Protein AF-A1CQ69-F1 (afdb_monomer_lite)

Sequence (127 aa):
MELDHSFALANSTNSISPKERPISNKDMYHSRPSRRLLIFQEARNVNEVAYLPVNKLGLPICGPGPELPSILELPLRILRAFTEIFNQPKYKGWAVVAAGPYHDTSEEGKFYAVVLEQMKEDGVLMR

Secondary structure (DSSP, 8-state):
------------------------TTTT---PPPEEEEEEEEEEETTEEEEEESSTT-EE--SS------GGGS-HHHHHHHHHHHTSGGGTTEEEEEEEEE--TTS-S-EEEEEEEEPP-------

pLDDT: mean 75.82, std 21.79, range [28.59, 96.19]

Structure (mmCIF, N/CA/C/O backbone):
data_AF-A1CQ69-F1
#
_entry.id   AF-A1CQ69-F1
#
loop_
_atom_site.group_PDB
_atom_site.id
_atom_site.type_symbol
_atom_site.label_atom_id
_atom_site.label_alt_id
_atom_site.label_comp_id
_atom_site.label_asym_id
_atom_site.label_entity_id
_atom_site.label_seq_id
_atom_site.pdbx_PDB_ins_code
_atom_site.Cartn_x
_atom_site.Cartn_y
_atom_site.Cartn_z
_atom_site.occupancy
_atom_site.B_iso_or_equiv
_atom_site.auth_seq_id
_atom_site.auth_comp_id
_atom_site.auth_asym_id
_atom_site.auth_atom_id
_atom_site.pdbx_PDB_model_num
ATOM 1 N N . MET A 1 1 ? -81.264 -40.647 -13.817 1.00 39.31 1 MET A N 1
ATOM 2 C CA . MET A 1 1 ? -80.514 -41.653 -13.037 1.00 39.31 1 MET A CA 1
ATOM 3 C C . MET A 1 1 ? -79.056 -41.309 -13.251 1.00 39.31 1 MET A C 1
ATOM 5 O O . MET A 1 1 ? -78.669 -41.271 -14.404 1.00 39.31 1 MET A O 1
ATOM 9 N N . GLU A 1 2 ? -78.249 -40.881 -12.294 1.00 39.56 2 GLU A N 1
ATOM 10 C CA . GLU A 1 2 ? -78.323 -40.843 -10.832 1.00 39.56 2 GLU A CA 1
ATOM 11 C C . GLU A 1 2 ? -77.782 -39.493 -10.332 1.00 39.56 2 GLU A C 1
ATOM 13 O O . GLU A 1 2 ? -77.057 -38.795 -11.038 1.00 39.56 2 GLU A O 1
ATOM 18 N N . LEU A 1 3 ? -78.209 -39.130 -9.126 1.00 41.62 3 LEU A N 1
ATOM 19 C CA . LEU A 1 3 ? -77.715 -38.016 -8.325 1.00 41.62 3 LEU A CA 1
ATOM 20 C C . LEU A 1 3 ? -76.408 -38.434 -7.644 1.00 41.62 3 LEU A C 1
ATOM 22 O O . LEU A 1 3 ? -76.354 -39.544 -7.129 1.00 41.62 3 LEU A O 1
ATOM 26 N N . ASP A 1 4 ? -75.453 -37.515 -7.493 1.00 45.88 4 ASP A N 1
ATOM 27 C CA . ASP A 1 4 ? -74.855 -37.351 -6.169 1.00 45.88 4 ASP A CA 1
ATOM 28 C C . ASP A 1 4 ? -74.454 -35.897 -5.894 1.00 45.88 4 ASP A C 1
ATOM 30 O O . ASP A 1 4 ? -73.954 -35.165 -6.751 1.00 45.88 4 ASP A O 1
ATOM 34 N N . HIS A 1 5 ? -74.781 -35.486 -4.677 1.00 43.88 5 HIS A N 1
ATOM 35 C CA . HIS A 1 5 ? -74.581 -34.175 -4.086 1.00 4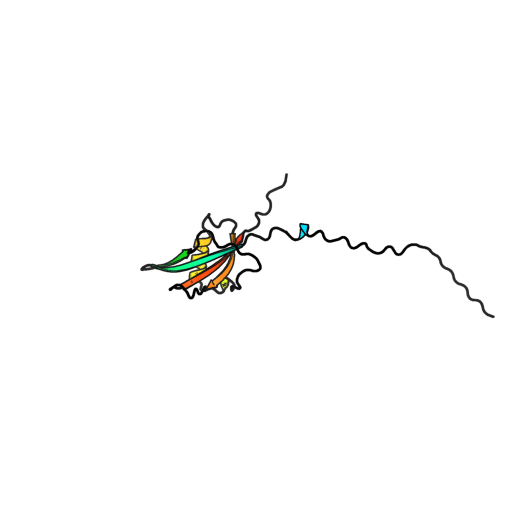3.88 5 HIS A CA 1
ATOM 36 C C . HIS A 1 5 ? -73.143 -34.057 -3.571 1.00 43.88 5 HIS A C 1
ATOM 38 O O . HIS A 1 5 ? -72.590 -35.047 -3.107 1.00 43.88 5 HIS A O 1
ATOM 44 N N . SER A 1 6 ? -72.581 -32.840 -3.518 1.00 40.47 6 SER A N 1
ATOM 45 C CA . SER A 1 6 ? -71.993 -32.282 -2.278 1.00 40.47 6 SER A CA 1
ATOM 46 C C . SER A 1 6 ? -71.348 -30.900 -2.474 1.00 40.47 6 SER A C 1
ATOM 48 O O . SER A 1 6 ? -70.327 -30.745 -3.131 1.00 40.47 6 SER A O 1
ATOM 50 N N . PHE A 1 7 ? -72.016 -29.908 -1.877 1.00 34.75 7 PHE A N 1
ATOM 51 C CA . PHE A 1 7 ? -71.537 -28.745 -1.111 1.00 34.75 7 PHE A CA 1
ATOM 52 C C . PHE A 1 7 ? -70.059 -28.299 -1.154 1.00 34.75 7 PHE A C 1
ATOM 54 O O . PHE A 1 7 ? -69.175 -29.048 -0.757 1.00 34.75 7 PHE A O 1
ATOM 61 N N . ALA A 1 8 ? -69.851 -26.998 -1.419 1.00 39.94 8 ALA A N 1
ATOM 62 C CA . ALA A 1 8 ? -69.299 -25.968 -0.500 1.00 39.94 8 ALA A CA 1
ATOM 63 C C . ALA A 1 8 ? -68.891 -24.717 -1.326 1.00 39.94 8 ALA A C 1
ATOM 65 O O . ALA A 1 8 ? -68.212 -24.847 -2.336 1.00 39.94 8 ALA A O 1
ATOM 66 N N . LEU A 1 9 ? -69.466 -23.521 -1.096 1.00 33.78 9 LEU A N 1
ATOM 67 C CA . LEU A 1 9 ? -68.898 -22.421 -0.275 1.00 33.78 9 LEU A CA 1
ATOM 68 C C . LEU A 1 9 ? -67.395 -22.179 -0.561 1.00 33.78 9 LEU A C 1
ATOM 70 O O . LEU A 1 9 ? -66.604 -23.092 -0.405 1.00 33.78 9 LEU A O 1
ATOM 74 N N . ALA A 1 10 ? -66.872 -20.999 -0.893 1.00 35.84 10 ALA A N 1
ATOM 75 C CA . ALA A 1 10 ? -67.375 -19.637 -0.865 1.00 35.84 10 ALA A CA 1
ATOM 76 C C . ALA A 1 10 ? -66.416 -18.715 -1.656 1.00 35.84 10 ALA A C 1
ATOM 78 O O . ALA A 1 10 ? -65.250 -19.041 -1.847 1.00 35.84 10 ALA A O 1
ATOM 79 N N . ASN A 1 11 ? -66.952 -17.560 -2.055 1.00 28.59 11 ASN A N 1
ATOM 80 C CA . ASN A 1 11 ? -66.356 -16.220 -2.100 1.00 28.59 11 ASN A CA 1
ATOM 81 C C . ASN A 1 11 ? -64.871 -16.056 -2.497 1.00 28.59 11 ASN A C 1
ATOM 83 O O . ASN A 1 11 ? -63.960 -16.457 -1.786 1.00 28.59 11 ASN A O 1
ATOM 87 N N . SER A 1 12 ? -64.644 -15.170 -3.468 1.00 35.94 12 SER A N 1
ATOM 88 C CA . SER A 1 12 ? -64.239 -13.781 -3.178 1.00 35.94 12 SER A CA 1
ATOM 89 C C . SER A 1 12 ? -63.141 -13.262 -4.112 1.00 35.94 12 SER A C 1
ATOM 91 O O . SER A 1 12 ? -61.999 -13.700 -4.084 1.00 35.94 12 SER A O 1
ATOM 93 N N . THR A 1 13 ? -63.520 -12.205 -4.833 1.00 36.00 13 THR A N 1
ATOM 94 C CA . THR A 1 13 ? -62.775 -10.948 -5.020 1.00 36.00 13 THR A CA 1
ATOM 95 C C . THR A 1 13 ? -61.386 -10.940 -5.667 1.00 36.00 13 THR A C 1
ATOM 97 O O . THR A 1 13 ? -60.382 -11.287 -5.060 1.00 36.00 13 THR A O 1
ATOM 100 N N . ASN A 1 14 ? -61.376 -10.266 -6.823 1.00 35.34 14 ASN A N 1
ATOM 101 C CA . ASN A 1 14 ? -60.405 -9.265 -7.269 1.00 35.34 14 ASN A CA 1
ATOM 102 C C . ASN A 1 14 ? -58.936 -9.689 -7.369 1.00 35.34 14 ASN A C 1
ATOM 104 O O . ASN A 1 14 ? -58.141 -9.546 -6.444 1.00 35.34 14 ASN A O 1
ATOM 108 N N . SER A 1 15 ? -58.556 -10.018 -8.603 1.00 41.44 15 SER A N 1
ATOM 109 C CA . SER A 1 15 ? -57.202 -9.854 -9.120 1.00 41.44 15 SER A CA 1
ATOM 110 C C . SER A 1 15 ? -56.766 -8.384 -9.018 1.00 41.44 15 SER A C 1
ATOM 112 O O . SER A 1 15 ? -57.109 -7.560 -9.867 1.00 41.44 15 SER A O 1
ATOM 114 N N . ILE A 1 16 ? -56.011 -8.050 -7.973 1.00 45.31 16 ILE A N 1
ATOM 115 C CA . ILE A 1 16 ? -55.226 -6.817 -7.895 1.00 45.31 16 ILE A CA 1
ATOM 116 C C . ILE A 1 16 ? -53.774 -7.209 -8.148 1.00 45.31 16 ILE A C 1
ATOM 118 O O . ILE A 1 16 ? -53.139 -7.864 -7.324 1.00 45.31 16 ILE A O 1
ATOM 122 N N . SER A 1 17 ? -53.266 -6.817 -9.312 1.00 47.22 17 SER A N 1
ATOM 123 C CA . SE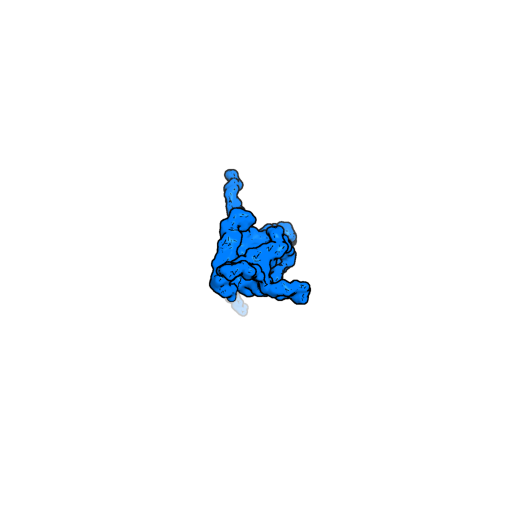R A 1 17 ? -51.852 -6.896 -9.668 1.00 47.22 17 SER A CA 1
ATOM 124 C C . SER A 1 17 ? -50.989 -6.216 -8.596 1.00 47.22 17 SER A C 1
ATOM 126 O O . SER A 1 17 ? -51.352 -5.123 -8.141 1.00 47.22 17 SER A O 1
ATOM 128 N N . PRO A 1 18 ? -49.821 -6.762 -8.217 1.00 41.72 18 PRO A N 1
ATOM 129 C CA . PRO A 1 18 ? -48.872 -6.006 -7.421 1.00 41.72 18 PRO A CA 1
ATOM 130 C C . PRO A 1 18 ? -48.346 -4.862 -8.293 1.00 41.72 18 PRO A C 1
ATOM 132 O O . PRO A 1 18 ? -47.657 -5.090 -9.283 1.00 41.72 18 PRO A O 1
ATOM 135 N N . LYS A 1 19 ? -48.689 -3.619 -7.936 1.00 45.81 19 LYS A N 1
ATOM 136 C CA . LYS A 1 19 ? -47.969 -2.432 -8.405 1.00 45.81 19 LYS A CA 1
ATOM 137 C C . LYS A 1 19 ? -46.511 -2.592 -7.982 1.00 45.81 19 LYS A C 1
ATOM 139 O O . LYS A 1 19 ? -46.187 -2.406 -6.808 1.00 45.81 19 LYS A O 1
ATOM 144 N N . GLU A 1 20 ? -45.655 -2.937 -8.937 1.00 43.81 20 GLU A N 1
ATOM 145 C CA . GLU A 1 20 ? -44.212 -2.769 -8.826 1.00 43.81 20 GLU A CA 1
ATOM 146 C C . GLU A 1 20 ? -43.953 -1.325 -8.391 1.00 43.81 20 GLU A C 1
ATOM 148 O O . GLU A 1 20 ? -44.283 -0.364 -9.092 1.00 43.81 20 GLU A O 1
ATOM 153 N N . ARG A 1 21 ? -43.445 -1.152 -7.169 1.00 49.41 21 ARG A N 1
ATOM 154 C CA . ARG A 1 21 ? -42.955 0.155 -6.743 1.00 49.41 21 ARG A CA 1
ATOM 155 C C . ARG A 1 21 ? -41.725 0.445 -7.601 1.00 49.41 21 ARG A C 1
ATOM 157 O O . ARG A 1 21 ? -40.840 -0.411 -7.638 1.00 49.41 21 ARG A O 1
ATOM 164 N N . PRO A 1 22 ? -41.613 1.616 -8.246 1.00 44.91 22 PRO A N 1
ATOM 165 C CA . PRO A 1 22 ? -40.342 2.006 -8.824 1.00 44.91 22 PRO A CA 1
ATOM 166 C C . PRO A 1 22 ? -39.348 2.102 -7.668 1.00 44.91 22 PRO A C 1
ATOM 168 O O . PRO A 1 22 ? -39.543 2.884 -6.733 1.00 44.91 22 PRO A O 1
ATOM 171 N N . ILE A 1 23 ? -38.317 1.259 -7.700 1.00 53.59 23 ILE A N 1
ATOM 172 C CA . ILE A 1 23 ? -37.168 1.384 -6.809 1.00 53.59 23 ILE A CA 1
ATOM 173 C C . ILE A 1 23 ? -36.591 2.767 -7.104 1.00 53.59 23 ILE A C 1
ATOM 175 O O . ILE A 1 23 ? -36.051 3.026 -8.177 1.00 53.59 23 ILE A O 1
ATOM 179 N N . SER A 1 24 ? -36.806 3.697 -6.178 1.00 49.38 24 SER A N 1
ATOM 180 C CA . SER A 1 24 ? -36.204 5.018 -6.231 1.00 49.38 24 SER A CA 1
ATOM 181 C C . SER A 1 24 ? -34.692 4.820 -6.211 1.00 49.38 24 SER A C 1
ATOM 183 O O . SER A 1 24 ? -34.144 4.323 -5.230 1.00 49.38 24 SER A O 1
ATOM 185 N N . ASN A 1 25 ? -34.003 5.240 -7.274 1.00 50.75 25 ASN A N 1
ATOM 186 C CA . ASN A 1 25 ? -32.540 5.179 -7.412 1.00 50.75 25 ASN A CA 1
ATOM 187 C C . ASN A 1 25 ? -31.761 5.919 -6.295 1.00 50.75 25 ASN A C 1
ATOM 189 O O . ASN A 1 25 ? -30.537 6.009 -6.354 1.00 50.75 25 ASN A O 1
ATOM 193 N N . LYS A 1 26 ? -32.440 6.480 -5.286 1.00 46.44 26 LYS A N 1
ATOM 194 C CA . LYS A 1 26 ? -31.834 7.193 -4.158 1.00 46.44 26 LYS A CA 1
ATOM 195 C C . LYS A 1 26 ? -31.226 6.274 -3.095 1.00 46.44 26 LYS A C 1
ATOM 197 O O . LYS A 1 26 ? -30.289 6.707 -2.434 1.00 46.44 26 LYS A O 1
ATOM 202 N N . ASP A 1 27 ? -31.663 5.020 -2.979 1.00 45.06 27 ASP A N 1
ATOM 203 C CA . ASP A 1 27 ? -31.152 4.109 -1.939 1.00 45.06 27 ASP A CA 1
ATOM 204 C C . ASP A 1 27 ? -29.867 3.362 -2.355 1.00 45.06 27 ASP A C 1
ATOM 206 O O . ASP A 1 27 ? -29.161 2.810 -1.514 1.00 45.06 27 ASP A O 1
ATOM 210 N N . MET A 1 28 ? -29.491 3.406 -3.642 1.00 45.91 28 MET A N 1
ATOM 211 C CA . MET A 1 28 ? -28.316 2.704 -4.189 1.00 45.91 28 MET A CA 1
ATOM 212 C C . MET A 1 28 ? -26.996 3.495 -4.075 1.00 45.91 28 MET A C 1
ATOM 214 O O . MET A 1 28 ? -25.949 3.041 -4.531 1.00 45.91 28 MET A O 1
ATOM 218 N N . TYR A 1 29 ? -27.015 4.664 -3.432 1.00 47.44 29 TYR A N 1
ATOM 219 C CA . TYR A 1 29 ? -25.810 5.376 -2.996 1.00 47.44 29 TYR A CA 1
ATOM 220 C C . TYR A 1 29 ? -25.630 5.205 -1.490 1.00 47.44 29 TYR A C 1
ATOM 222 O O . TYR A 1 29 ? -25.436 6.171 -0.755 1.00 47.44 29 TYR A O 1
ATOM 230 N N . HIS A 1 30 ? -25.684 3.966 -0.996 1.00 50.25 30 HIS A N 1
ATOM 231 C CA . HIS A 1 30 ? -24.998 3.675 0.257 1.00 50.25 30 HIS A CA 1
ATOM 232 C C . HIS A 1 30 ? -23.557 4.122 0.055 1.00 50.25 30 HIS A C 1
ATOM 234 O O . HIS A 1 30 ? -22.867 3.529 -0.770 1.00 50.25 30 HIS A O 1
ATOM 240 N N . SER A 1 31 ? -23.170 5.208 0.737 1.00 55.41 31 SER A N 1
ATOM 241 C CA . SER A 1 31 ? -21.828 5.794 0.758 1.00 55.41 31 SER A CA 1
ATOM 242 C C . SER A 1 31 ? -20.800 4.678 0.588 1.00 55.41 31 SER A C 1
ATOM 244 O O . SER A 1 31 ? -20.558 3.897 1.520 1.00 55.41 31 SER A O 1
ATOM 246 N N . ARG A 1 32 ? -20.309 4.505 -0.650 1.00 61.56 32 ARG A N 1
ATOM 247 C CA . ARG A 1 32 ? -19.215 3.575 -0.898 1.00 61.56 32 ARG A CA 1
ATOM 248 C C . ARG A 1 32 ? -18.063 4.144 -0.085 1.00 61.56 32 ARG A C 1
ATOM 250 O O . ARG A 1 32 ? -17.811 5.347 -0.211 1.00 61.56 32 ARG A O 1
ATOM 257 N N . PRO A 1 33 ? -17.424 3.338 0.773 1.00 67.19 33 PRO A N 1
ATOM 258 C CA . PRO A 1 33 ? -16.299 3.835 1.540 1.00 67.19 33 PRO A CA 1
ATOM 259 C C . PRO A 1 33 ? -15.284 4.448 0.569 1.00 67.19 33 PRO A C 1
ATOM 261 O O . PRO A 1 33 ? -15.043 3.926 -0.524 1.00 67.19 33 PRO A O 1
ATOM 2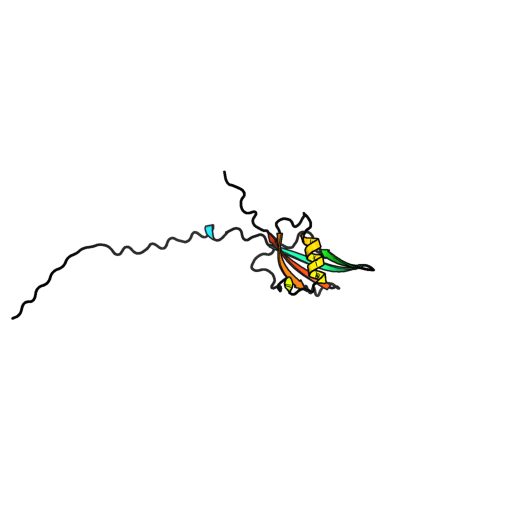64 N N . SER A 1 34 ? -14.786 5.632 0.921 1.00 88.44 34 SER A N 1
ATOM 265 C CA . SER A 1 34 ? -13.868 6.376 0.063 1.00 88.44 34 SER A CA 1
ATOM 266 C C . SER A 1 34 ? -12.604 5.546 -0.122 1.00 88.44 34 SER A C 1
ATOM 268 O O . SER A 1 34 ? -12.001 5.130 0.867 1.00 88.44 34 SER A O 1
ATOM 270 N N . ARG A 1 35 ? -12.214 5.272 -1.372 1.00 93.06 35 ARG A N 1
ATOM 271 C CA . ARG A 1 35 ? -11.011 4.492 -1.686 1.00 93.06 35 ARG A CA 1
ATOM 272 C C . ARG A 1 35 ? -9.935 5.364 -2.311 1.00 93.06 35 ARG A C 1
ATOM 274 O O . ARG A 1 35 ? -10.219 6.202 -3.171 1.00 93.06 35 ARG A O 1
ATOM 281 N N . ARG A 1 36 ? -8.693 5.155 -1.880 1.00 94.88 36 ARG A N 1
ATOM 282 C CA . ARG A 1 36 ? -7.515 5.893 -2.349 1.00 94.88 36 ARG A CA 1
ATOM 283 C C . ARG A 1 36 ? -6.403 4.935 -2.747 1.00 94.88 36 ARG A C 1
ATOM 285 O O . ARG A 1 36 ? -6.135 3.975 -2.036 1.00 94.88 36 ARG A O 1
ATOM 292 N N . LEU A 1 37 ? -5.736 5.232 -3.855 1.00 94.88 37 LEU A N 1
ATOM 293 C CA . LEU A 1 37 ? -4.536 4.539 -4.310 1.00 94.88 37 LEU A CA 1
ATOM 294 C C . LEU A 1 37 ? -3.294 5.314 -3.866 1.00 94.88 37 LEU A C 1
ATOM 296 O O . LEU A 1 37 ? -3.117 6.471 -4.250 1.00 94.88 37 LEU A O 1
ATOM 300 N N . LEU A 1 38 ? -2.423 4.678 -3.092 1.00 95.56 38 LEU A N 1
ATOM 301 C CA . LEU A 1 38 ? -1.095 5.180 -2.749 1.00 95.56 38 LEU A CA 1
ATOM 302 C C . LEU A 1 38 ? -0.031 4.378 -3.490 1.00 95.56 38 LEU A C 1
ATOM 304 O O . LEU A 1 38 ? -0.129 3.160 -3.589 1.00 95.56 38 LEU A O 1
ATOM 308 N N . ILE A 1 39 ? 0.993 5.067 -3.968 1.00 95.00 39 ILE A N 1
ATOM 309 C CA . ILE A 1 39 ? 2.164 4.507 -4.623 1.00 95.00 39 ILE A CA 1
ATOM 310 C C . ILE A 1 39 ? 3.368 4.785 -3.730 1.00 95.00 39 ILE A C 1
ATOM 312 O O . ILE A 1 39 ? 3.601 5.923 -3.315 1.00 95.00 39 ILE A O 1
ATOM 316 N N . PHE A 1 40 ? 4.125 3.738 -3.432 1.00 95.25 40 PHE A N 1
ATOM 317 C CA . PHE A 1 40 ? 5.347 3.800 -2.645 1.00 95.25 40 PHE A CA 1
ATOM 318 C C . PHE A 1 40 ? 6.533 3.367 -3.490 1.00 95.25 40 PHE A C 1
ATOM 320 O O . PHE A 1 40 ? 6.460 2.341 -4.162 1.00 95.25 40 PHE A O 1
ATOM 327 N N . GLN A 1 41 ? 7.633 4.103 -3.403 1.00 94.12 41 GLN A N 1
ATOM 328 C CA . GLN A 1 41 ? 8.912 3.726 -3.992 1.00 94.12 41 GLN A CA 1
ATOM 329 C C . GLN A 1 41 ? 9.797 3.063 -2.931 1.00 94.12 41 GLN A C 1
ATOM 331 O O . GLN A 1 41 ? 9.935 3.582 -1.821 1.00 94.12 41 GLN A O 1
ATOM 336 N N . GLU A 1 42 ? 10.401 1.923 -3.269 1.00 93.19 42 GLU A N 1
ATOM 337 C CA . GLU A 1 42 ? 11.460 1.299 -2.470 1.00 93.19 42 GLU A CA 1
ATOM 338 C C . GLU A 1 42 ? 12.722 2.166 -2.575 1.00 93.19 42 GLU A C 1
ATOM 340 O O . GLU A 1 42 ? 13.318 2.286 -3.645 1.00 93.19 42 GLU A O 1
ATOM 345 N N . ALA A 1 43 ? 13.141 2.757 -1.461 1.00 90.31 43 ALA A N 1
ATOM 346 C CA . ALA A 1 43 ? 14.382 3.504 -1.344 1.00 90.31 43 ALA A CA 1
ATOM 347 C C . ALA A 1 43 ? 15.363 2.706 -0.481 1.00 90.31 43 ALA A C 1
ATOM 349 O O . ALA A 1 43 ? 15.042 2.303 0.638 1.00 90.31 43 ALA A O 1
ATOM 350 N N . ARG A 1 44 ? 16.574 2.473 -0.989 1.00 83.69 44 ARG A N 1
ATOM 351 C CA . ARG A 1 44 ? 17.649 1.850 -0.209 1.00 83.69 44 ARG A CA 1
ATOM 352 C C . ARG A 1 44 ? 18.502 2.943 0.408 1.00 83.69 44 ARG A C 1
ATOM 354 O O . ARG A 1 44 ? 19.143 3.698 -0.315 1.00 83.69 44 ARG A O 1
ATOM 361 N N . ASN A 1 45 ? 18.510 3.011 1.731 1.00 74.81 45 ASN A N 1
ATOM 362 C CA . ASN A 1 45 ? 19.516 3.749 2.477 1.00 74.81 45 ASN A CA 1
ATOM 363 C C . ASN A 1 45 ? 20.567 2.758 2.999 1.00 74.81 45 ASN A C 1
ATOM 365 O O . ASN A 1 45 ? 20.292 1.565 3.087 1.00 74.81 45 ASN A O 1
ATOM 369 N N . VAL A 1 46 ? 21.764 3.247 3.325 1.00 71.12 46 VAL A N 1
ATOM 370 C CA . VAL A 1 46 ? 23.016 2.489 3.527 1.00 71.12 46 VAL A CA 1
ATOM 371 C C . VAL A 1 46 ? 22.860 1.195 4.351 1.00 71.12 46 VAL A C 1
ATOM 373 O O . VAL A 1 46 ? 23.554 0.230 4.051 1.00 71.12 46 VAL A O 1
ATOM 376 N N . ASN A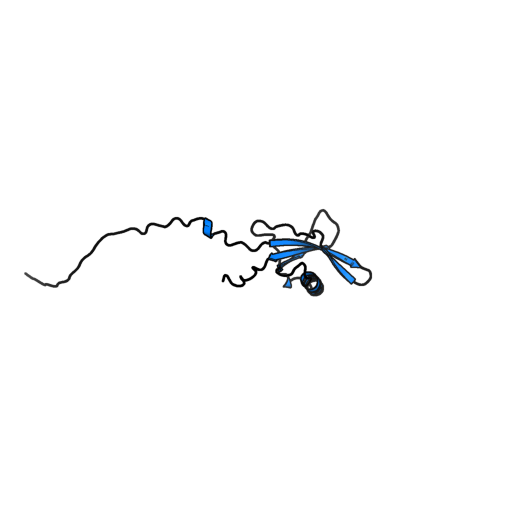 1 47 ? 21.909 1.127 5.296 1.00 71.31 47 ASN A N 1
ATOM 377 C CA . ASN A 1 47 ? 21.599 -0.079 6.079 1.00 71.31 47 ASN A CA 1
ATOM 378 C C . ASN A 1 47 ? 20.111 -0.493 6.104 1.00 71.31 47 ASN A C 1
ATOM 380 O O . ASN A 1 47 ? 19.785 -1.517 6.702 1.00 71.31 47 ASN A O 1
ATOM 384 N N . GLU A 1 48 ? 19.197 0.267 5.489 1.00 79.56 48 GLU A N 1
ATOM 385 C CA . GLU A 1 48 ? 17.750 0.058 5.644 1.00 79.56 48 GLU A CA 1
ATOM 386 C C . GLU A 1 48 ? 16.976 0.298 4.345 1.00 79.56 48 GLU A C 1
ATOM 388 O O . GLU A 1 48 ? 17.280 1.193 3.554 1.00 79.56 48 GLU A O 1
ATOM 393 N N . VAL A 1 49 ? 15.939 -0.513 4.133 1.00 87.06 49 VAL A N 1
ATOM 394 C CA . VAL A 1 49 ? 14.994 -0.339 3.029 1.00 87.06 49 VAL A CA 1
ATOM 395 C C . VAL A 1 49 ? 13.800 0.454 3.542 1.00 87.06 49 VAL A C 1
ATOM 397 O O . VAL A 1 49 ? 13.064 -0.024 4.402 1.00 87.06 49 VAL A O 1
ATOM 400 N N . ALA A 1 50 ? 13.595 1.643 2.986 1.00 90.56 50 ALA A N 1
ATOM 401 C CA . ALA A 1 50 ? 12.452 2.497 3.267 1.00 90.56 50 ALA A CA 1
ATOM 402 C C . ALA A 1 50 ? 11.447 2.462 2.109 1.00 90.56 50 ALA A C 1
ATOM 404 O O . ALA A 1 50 ? 11.802 2.191 0.962 1.00 90.56 50 ALA A O 1
ATOM 405 N N . TYR A 1 51 ? 10.188 2.775 2.408 1.00 93.56 51 TYR A N 1
ATOM 406 C CA . TYR A 1 51 ? 9.129 2.897 1.407 1.00 93.56 51 TYR A CA 1
ATOM 407 C C . TYR A 1 51 ? 8.561 4.306 1.477 1.00 93.56 51 TYR A C 1
ATOM 409 O O . TYR A 1 51 ? 7.901 4.681 2.448 1.00 93.56 51 TYR A O 1
ATOM 417 N N . LEU A 1 52 ? 8.861 5.105 0.457 1.00 92.62 52 LEU A N 1
ATOM 418 C CA . LEU A 1 52 ? 8.519 6.521 0.429 1.00 92.62 52 LEU A CA 1
ATOM 419 C C . LEU A 1 52 ? 7.264 6.732 -0.422 1.00 92.62 52 LEU A C 1
ATOM 421 O O . LEU A 1 52 ? 7.232 6.270 -1.562 1.00 92.62 52 LEU A O 1
ATOM 425 N N . PRO A 1 53 ? 6.222 7.409 0.096 1.00 92.19 53 PRO A N 1
ATOM 426 C CA . PRO A 1 53 ? 5.025 7.680 -0.686 1.00 92.19 53 PRO A CA 1
ATOM 427 C C . PRO A 1 53 ? 5.340 8.692 -1.790 1.00 92.19 53 PRO A C 1
ATOM 429 O O . PRO A 1 53 ? 5.754 9.818 -1.502 1.00 92.19 53 PRO A O 1
ATOM 432 N N . VAL A 1 54 ? 5.075 8.310 -3.037 1.00 91.69 54 VAL A N 1
ATOM 433 C CA . VAL A 1 54 ? 5.200 9.178 -4.216 1.00 91.69 54 VAL A CA 1
ATOM 434 C C . VAL A 1 54 ? 4.044 10.184 -4.235 1.00 91.69 54 VAL A C 1
ATOM 436 O O . VAL A 1 54 ? 4.243 11.384 -4.405 1.00 91.69 54 VAL A O 1
ATOM 439 N N . ASN A 1 55 ? 2.824 9.723 -3.947 1.00 91.12 55 ASN A N 1
ATOM 440 C CA . ASN A 1 55 ? 1.616 10.546 -3.910 1.00 91.12 55 ASN A CA 1
ATOM 441 C C . ASN A 1 55 ? 1.030 10.642 -2.487 1.00 91.12 55 ASN A C 1
ATOM 443 O O . ASN A 1 55 ? 0.203 9.843 -2.057 1.00 91.12 55 ASN A O 1
ATOM 447 N N . LYS A 1 56 ? 1.403 11.689 -1.745 1.00 86.25 56 LYS A N 1
ATOM 448 C CA . LYS A 1 56 ? 1.042 11.839 -0.319 1.00 86.25 56 LYS A CA 1
ATOM 449 C C . LYS A 1 56 ? -0.466 11.883 -0.027 1.00 86.25 56 LYS A C 1
ATOM 451 O O . LYS A 1 56 ? -0.875 11.466 1.051 1.00 86.25 56 LYS A O 1
ATOM 456 N N . LEU A 1 57 ? -1.279 12.396 -0.955 1.00 84.50 57 LEU A N 1
ATOM 457 C CA . LEU A 1 57 ? -2.735 12.530 -0.782 1.00 84.50 57 LEU A CA 1
ATOM 458 C C . LEU A 1 57 ? -3.527 11.288 -1.229 1.00 84.50 57 LEU A C 1
ATOM 460 O O . LEU A 1 57 ? -4.716 11.177 -0.922 1.00 84.50 57 LEU A O 1
ATOM 464 N N . GLY A 1 58 ? -2.888 10.363 -1.951 1.00 89.88 58 GLY A N 1
ATOM 465 C CA . GLY A 1 58 ? -3.565 9.264 -2.634 1.00 89.88 58 GLY A CA 1
ATOM 466 C C . GLY A 1 58 ? -4.417 9.724 -3.820 1.00 89.88 58 GLY A C 1
ATOM 467 O O . GLY A 1 58 ? -5.042 10.785 -3.790 1.00 89.88 58 GLY A O 1
ATOM 468 N N . LEU A 1 59 ? -4.459 8.915 -4.876 1.00 91.56 59 LEU A N 1
ATOM 469 C CA . LEU A 1 59 ? -5.356 9.145 -6.008 1.00 91.56 59 LEU A CA 1
ATOM 470 C C . LEU A 1 59 ? -6.748 8.600 -5.662 1.00 91.56 59 LEU A C 1
ATOM 472 O O . LEU A 1 59 ? -6.837 7.464 -5.189 1.00 91.56 59 LEU A O 1
ATOM 476 N N . PRO A 1 60 ? -7.834 9.367 -5.858 1.00 92.25 60 PRO A N 1
ATOM 477 C CA . PRO A 1 60 ? -9.178 8.853 -5.633 1.00 92.25 60 PRO A CA 1
ATOM 478 C C . PRO A 1 60 ? -9.468 7.713 -6.611 1.00 92.25 60 PRO A C 1
ATOM 480 O O . PRO A 1 60 ? -9.191 7.820 -7.805 1.00 92.25 60 PRO A O 1
ATOM 483 N N . ILE A 1 61 ? -10.043 6.623 -6.107 1.00 91.69 61 ILE A N 1
ATOM 484 C CA . ILE A 1 61 ? -10.460 5.499 -6.943 1.00 91.69 61 ILE A CA 1
ATOM 485 C C . ILE A 1 61 ? -11.943 5.657 -7.281 1.00 91.69 61 ILE A C 1
ATOM 487 O O . ILE A 1 61 ? -12.812 5.519 -6.418 1.00 91.69 61 ILE A O 1
ATOM 491 N N . CYS A 1 62 ? -12.227 5.896 -8.560 1.00 83.06 62 CYS A N 1
ATOM 492 C CA . CYS A 1 62 ? -13.572 5.832 -9.124 1.00 83.06 62 CYS A CA 1
ATOM 493 C C . CYS A 1 62 ? -13.810 4.439 -9.731 1.00 83.06 62 CYS A C 1
ATOM 495 O O . CYS A 1 62 ? -12.950 3.910 -10.430 1.00 83.06 62 CYS A O 1
ATOM 497 N N . GLY A 1 63 ? -14.980 3.838 -9.496 1.00 82.50 63 GLY A N 1
ATOM 498 C CA . GLY A 1 63 ? -15.296 2.504 -10.029 1.00 82.50 63 GLY A CA 1
ATOM 499 C C . GLY A 1 63 ? -14.659 1.357 -9.227 1.00 82.50 63 GLY A C 1
ATOM 500 O O . GLY A 1 63 ? -14.432 1.536 -8.031 1.00 82.50 63 GLY A O 1
ATOM 501 N N . PRO A 1 64 ? -14.437 0.168 -9.825 1.00 78.62 64 PRO A N 1
ATOM 502 C CA . PRO A 1 64 ? -13.925 -1.024 -9.133 1.00 78.62 64 PRO A CA 1
ATOM 503 C C . PRO A 1 64 ? -12.535 -0.854 -8.505 1.00 78.62 64 PRO A C 1
ATOM 505 O O . PRO A 1 64 ? -12.322 -1.358 -7.403 1.00 78.62 64 PRO A O 1
ATOM 508 N N . GLY A 1 65 ? -11.660 -0.057 -9.125 1.00 82.25 65 GLY A N 1
ATOM 509 C CA . GLY A 1 65 ? -10.261 0.113 -8.723 1.00 82.25 65 GLY A CA 1
ATOM 510 C C . GLY A 1 65 ? -9.305 -0.815 -9.475 1.00 82.25 65 GLY A C 1
ATOM 511 O O . GLY A 1 65 ? -9.764 -1.640 -10.262 1.00 82.25 65 GLY A O 1
ATOM 512 N N . PRO A 1 66 ? -7.985 -0.645 -9.285 1.00 85.44 66 PRO A N 1
ATOM 513 C CA . PRO A 1 66 ? -6.994 -1.517 -9.900 1.00 85.44 66 PRO A CA 1
ATOM 514 C C . PRO A 1 66 ? -7.099 -2.933 -9.328 1.00 85.44 66 PRO A C 1
ATOM 516 O O . PRO A 1 66 ? -7.290 -3.108 -8.122 1.00 85.44 66 PRO A O 1
ATOM 519 N N . GLU A 1 67 ? -6.938 -3.934 -10.190 1.00 88.88 67 GLU A N 1
ATOM 520 C CA . GLU A 1 67 ? -6.786 -5.320 -9.756 1.00 88.88 67 GLU A CA 1
ATOM 521 C C . GLU A 1 67 ? -5.399 -5.486 -9.138 1.00 88.88 67 GLU A C 1
ATOM 523 O O . GLU A 1 67 ? -4.374 -5.387 -9.812 1.00 88.88 67 GLU A O 1
ATOM 528 N N . LEU A 1 68 ? -5.374 -5.676 -7.823 1.00 90.31 68 LEU A N 1
ATOM 529 C CA . LEU A 1 68 ? -4.162 -5.883 -7.044 1.00 90.31 68 LEU A CA 1
ATOM 530 C C . LEU A 1 68 ? -4.322 -7.145 -6.195 1.00 90.31 68 LEU A C 1
ATOM 532 O O . LEU A 1 68 ? -5.440 -7.442 -5.761 1.00 90.31 68 LEU A O 1
ATOM 536 N N . PRO A 1 69 ? -3.222 -7.873 -5.941 1.00 90.38 69 PRO A N 1
ATOM 537 C CA . PRO A 1 69 ? -3.252 -9.050 -5.092 1.00 90.38 69 PRO A CA 1
ATOM 538 C C . PRO A 1 69 ? -3.565 -8.687 -3.637 1.00 90.38 69 PRO A C 1
ATOM 540 O O . PRO A 1 69 ? -3.577 -7.514 -3.228 1.00 90.38 69 PRO A O 1
ATOM 543 N N . SER A 1 70 ? -3.794 -9.724 -2.833 1.00 88.44 70 SER A N 1
ATOM 544 C CA . SER A 1 70 ? -3.890 -9.549 -1.391 1.00 88.44 70 SER A CA 1
ATOM 545 C C . SER A 1 70 ? -2.574 -8.996 -0.850 1.00 88.44 70 SER A C 1
ATOM 547 O O . SER A 1 70 ? -1.494 -9.453 -1.223 1.00 88.44 70 SER A O 1
ATOM 549 N N . ILE A 1 71 ? -2.651 -8.063 0.105 1.00 90.38 71 ILE A N 1
ATOM 550 C CA . ILE A 1 71 ? -1.460 -7.552 0.799 1.00 90.38 71 ILE A CA 1
ATOM 551 C C . ILE A 1 71 ? -0.618 -8.687 1.402 1.00 90.38 71 ILE A C 1
ATOM 553 O O . ILE A 1 71 ? 0.604 -8.581 1.456 1.00 90.38 71 ILE A O 1
ATOM 557 N N . LEU A 1 72 ? -1.252 -9.794 1.801 1.00 90.69 72 LEU A N 1
ATOM 558 C CA . LEU A 1 72 ? -0.589 -10.957 2.394 1.00 90.69 72 LEU A CA 1
ATOM 559 C C . LEU A 1 72 ? 0.334 -11.707 1.420 1.00 90.69 72 LEU A C 1
ATOM 561 O O . LEU A 1 72 ? 1.164 -12.494 1.865 1.00 90.69 72 LEU A O 1
ATOM 565 N N . GLU A 1 73 ? 0.216 -11.458 0.116 1.00 91.75 73 GLU A N 1
ATOM 566 C CA . GLU A 1 73 ? 1.104 -12.020 -0.908 1.00 91.75 73 GLU A CA 1
ATOM 567 C C . GLU A 1 73 ? 2.434 -11.254 -1.009 1.00 91.75 73 GLU A C 1
ATOM 569 O O . GLU A 1 73 ? 3.375 -11.702 -1.668 1.00 91.75 73 GLU A O 1
ATOM 574 N N . LEU A 1 74 ? 2.550 -10.100 -0.343 1.00 92.94 74 LEU A N 1
ATOM 575 C CA . LEU A 1 74 ? 3.797 -9.351 -0.296 1.00 92.94 74 LEU A CA 1
ATOM 576 C C . LEU A 1 74 ? 4.826 -10.024 0.632 1.00 92.94 74 LEU A C 1
ATOM 578 O O . LEU A 1 74 ? 4.479 -10.558 1.687 1.00 92.94 74 LEU A O 1
ATOM 582 N N . PRO A 1 75 ? 6.132 -9.932 0.314 1.00 93.62 75 PRO A N 1
ATOM 583 C CA . PRO A 1 75 ? 7.187 -10.398 1.206 1.00 93.62 75 PRO A CA 1
ATOM 584 C C . PRO A 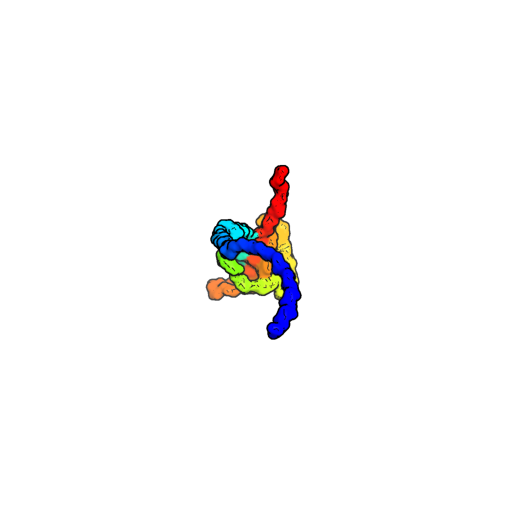1 75 ? 7.087 -9.786 2.613 1.00 93.62 75 PRO A C 1
ATOM 586 O O . PRO A 1 75 ? 6.834 -8.590 2.761 1.00 93.62 75 PRO A O 1
ATOM 589 N N . LEU A 1 76 ? 7.410 -10.574 3.647 1.00 94.19 76 LEU A N 1
ATOM 590 C CA . LEU A 1 76 ? 7.318 -10.175 5.065 1.00 94.19 76 LEU A CA 1
ATOM 591 C C . LEU A 1 76 ? 7.990 -8.833 5.389 1.00 94.19 76 LEU A C 1
ATOM 593 O O . LEU A 1 76 ? 7.500 -8.076 6.224 1.00 94.19 76 LEU A O 1
ATOM 597 N N . ARG A 1 77 ? 9.107 -8.520 4.722 1.00 91.94 77 ARG A N 1
ATOM 598 C CA . ARG A 1 77 ? 9.813 -7.241 4.898 1.00 91.94 77 ARG A CA 1
ATOM 599 C C . ARG A 1 77 ? 8.939 -6.032 4.539 1.00 91.94 77 ARG A C 1
ATOM 601 O O . ARG A 1 77 ? 9.039 -4.996 5.180 1.00 91.94 77 ARG A O 1
ATOM 608 N N . ILE A 1 78 ? 8.085 -6.178 3.528 1.00 93.31 78 ILE A N 1
ATOM 609 C CA . ILE A 1 78 ? 7.191 -5.122 3.042 1.00 93.31 78 ILE A CA 1
ATOM 610 C C . ILE A 1 78 ? 5.986 -5.019 3.959 1.00 93.31 78 ILE A C 1
ATOM 612 O O . ILE A 1 78 ? 5.616 -3.923 4.356 1.00 93.31 78 ILE A O 1
ATOM 616 N N . LEU A 1 79 ? 5.429 -6.166 4.355 1.00 94.06 79 LEU A N 1
ATOM 617 C CA . LEU A 1 79 ? 4.341 -6.230 5.326 1.00 94.06 79 LEU A CA 1
ATOM 618 C C . LEU A 1 79 ? 4.693 -5.486 6.617 1.00 94.06 79 LEU A C 1
ATOM 620 O O . LEU A 1 79 ? 3.893 -4.683 7.091 1.00 94.06 79 LEU A O 1
ATOM 624 N N . ARG A 1 80 ? 5.905 -5.693 7.150 1.00 93.50 80 ARG A N 1
ATOM 625 C CA . ARG A 1 80 ? 6.397 -4.960 8.329 1.00 93.50 80 ARG A CA 1
ATOM 626 C C . ARG A 1 80 ? 6.457 -3.455 8.082 1.00 93.50 80 ARG A C 1
ATOM 628 O O . ARG A 1 80 ? 5.839 -2.702 8.827 1.00 93.50 80 ARG A O 1
ATOM 635 N N . ALA A 1 81 ? 7.110 -3.029 7.002 1.00 93.81 81 ALA A N 1
ATOM 636 C CA . ALA A 1 81 ? 7.240 -1.610 6.688 1.00 93.81 81 ALA A CA 1
ATOM 637 C C . ALA A 1 81 ? 5.881 -0.923 6.466 1.00 93.81 81 ALA A C 1
ATOM 639 O O . ALA A 1 81 ? 5.641 0.172 6.967 1.00 93.81 81 ALA A O 1
ATOM 640 N N . PHE A 1 82 ? 4.956 -1.566 5.752 1.00 94.81 82 PHE A N 1
ATOM 641 C CA . PHE A 1 82 ? 3.613 -1.028 5.538 1.00 94.81 82 PHE A CA 1
ATOM 642 C C . PHE A 1 82 ? 2.805 -0.990 6.830 1.00 94.81 82 PHE A C 1
ATOM 644 O O . PHE A 1 82 ? 2.116 -0.005 7.071 1.00 94.81 82 PHE A O 1
ATOM 651 N N . THR A 1 83 ? 2.940 -1.993 7.698 1.00 93.56 83 THR A N 1
ATOM 652 C CA . THR A 1 83 ? 2.323 -1.962 9.031 1.00 93.56 83 THR A CA 1
ATOM 653 C C . THR A 1 83 ? 2.800 -0.742 9.822 1.00 93.56 83 THR A C 1
ATOM 655 O O . THR A 1 83 ? 1.988 0.006 10.358 1.00 93.56 83 THR A O 1
ATOM 658 N N . GLU A 1 84 ? 4.107 -0.479 9.843 1.00 94.12 84 GLU A N 1
ATOM 659 C CA . GLU A 1 84 ? 4.678 0.693 10.518 1.00 94.12 84 GLU A CA 1
ATOM 660 C C . GLU A 1 84 ? 4.192 2.017 9.909 1.00 94.12 84 GLU A C 1
ATOM 662 O O . GLU A 1 84 ? 3.825 2.943 10.635 1.00 94.12 84 GLU A O 1
ATOM 667 N N . ILE A 1 85 ? 4.132 2.104 8.577 1.00 94.69 85 ILE A N 1
ATOM 668 C CA . ILE A 1 85 ? 3.642 3.287 7.861 1.00 94.69 85 ILE A CA 1
ATOM 669 C C . ILE A 1 85 ? 2.168 3.548 8.180 1.00 94.69 85 ILE A C 1
ATOM 671 O O . ILE A 1 85 ? 1.820 4.676 8.534 1.00 94.69 85 ILE A O 1
ATOM 675 N N . PHE A 1 86 ? 1.305 2.535 8.071 1.00 94.69 86 PHE A N 1
ATOM 676 C CA . PHE A 1 86 ? -0.145 2.683 8.229 1.00 94.69 86 PHE A CA 1
ATOM 677 C C . PHE A 1 86 ? -0.608 2.752 9.690 1.00 94.69 86 PHE A C 1
ATOM 679 O O . PHE A 1 86 ? -1.723 3.195 9.943 1.00 94.69 86 PHE A O 1
ATOM 686 N N . ASN A 1 87 ? 0.266 2.454 10.655 1.00 94.81 87 ASN A N 1
ATOM 687 C CA . ASN A 1 87 ? 0.027 2.746 12.072 1.00 94.81 87 ASN A CA 1
ATOM 688 C C . ASN A 1 87 ? 0.164 4.240 12.426 1.00 94.81 87 ASN A C 1
ATOM 690 O O . ASN A 1 87 ? -0.190 4.649 13.533 1.00 94.81 87 ASN A O 1
ATOM 694 N N . GLN A 1 88 ? 0.674 5.083 11.520 1.00 94.56 88 GLN A N 1
ATOM 695 C CA . GLN A 1 88 ? 0.797 6.519 11.777 1.00 94.56 88 GLN A CA 1
ATOM 696 C C . GLN A 1 88 ? -0.584 7.190 11.926 1.00 94.56 88 GLN A C 1
ATOM 698 O O . GLN A 1 88 ? -1.499 6.874 11.161 1.00 94.56 88 GLN A O 1
ATOM 703 N N . PRO A 1 89 ? -0.737 8.209 12.800 1.00 94.69 89 PRO A N 1
ATOM 704 C CA . PRO A 1 89 ? -2.026 8.867 13.055 1.00 94.69 89 PRO A CA 1
ATOM 705 C C . PRO A 1 89 ? -2.754 9.383 11.807 1.00 94.69 89 PRO A C 1
ATOM 707 O O . PRO A 1 89 ? -3.981 9.397 11.768 1.00 94.69 89 PRO A O 1
ATOM 710 N N . LYS A 1 90 ? -2.009 9.771 10.764 1.00 91.00 90 LYS A N 1
ATOM 711 C CA . LYS A 1 90 ? -2.562 10.262 9.492 1.00 91.00 90 LYS A CA 1
ATOM 712 C C . LYS A 1 90 ? -3.388 9.219 8.722 1.00 91.00 90 LYS A C 1
ATOM 714 O O . LYS A 1 90 ? -4.177 9.601 7.867 1.00 91.00 90 LYS A O 1
ATOM 719 N N . TYR A 1 91 ? -3.197 7.930 9.010 1.00 92.94 91 TYR A N 1
ATOM 720 C CA . TYR A 1 91 ? -3.944 6.824 8.404 1.00 92.94 91 TYR A CA 1
ATOM 721 C C . TYR A 1 91 ? -4.998 6.235 9.346 1.00 92.94 91 TYR A C 1
ATOM 723 O O . TYR A 1 91 ? -5.630 5.235 9.014 1.00 92.94 91 TYR A O 1
ATOM 731 N N . LYS A 1 92 ? -5.243 6.856 10.507 1.00 92.25 92 LYS A N 1
ATOM 732 C CA . LYS A 1 92 ? -6.335 6.447 11.393 1.00 92.25 92 LYS A CA 1
ATOM 733 C C . LYS A 1 92 ? -7.663 6.455 10.623 1.00 92.25 92 LYS A C 1
ATOM 735 O O . LYS A 1 92 ? -7.972 7.420 9.928 1.00 92.25 92 LYS A O 1
ATOM 740 N N . GLY A 1 93 ? -8.437 5.379 10.760 1.00 92.31 93 GLY A N 1
ATOM 741 C CA . GLY A 1 93 ? -9.705 5.207 10.044 1.00 92.31 93 GLY A CA 1
ATOM 742 C C . GLY A 1 93 ? -9.555 4.762 8.586 1.00 92.31 93 GLY A C 1
ATOM 743 O O . GLY A 1 93 ? -10.542 4.766 7.858 1.00 92.31 93 GLY A O 1
ATOM 744 N N . TRP A 1 94 ? -8.355 4.370 8.147 1.00 93.56 94 TRP A N 1
ATOM 745 C CA . TRP A 1 94 ? -8.119 3.765 6.836 1.00 93.56 94 TRP A CA 1
ATOM 746 C C . TRP A 1 94 ? -7.662 2.313 6.982 1.00 93.56 94 TRP A C 1
ATOM 748 O O . TRP A 1 94 ? -6.820 1.995 7.819 1.00 93.56 94 TRP A O 1
ATOM 758 N N . ALA A 1 95 ? -8.205 1.438 6.142 1.00 92.75 95 ALA A N 1
ATOM 759 C CA . ALA A 1 95 ? -7.839 0.032 6.038 1.00 92.75 95 ALA A CA 1
ATOM 760 C C . ALA A 1 95 ? -7.049 -0.212 4.753 1.00 92.75 95 ALA A C 1
ATOM 762 O O . ALA A 1 95 ? -7.436 0.295 3.702 1.00 92.75 95 ALA A O 1
ATOM 763 N N . VAL A 1 96 ? -5.997 -1.030 4.799 1.00 93.81 96 VAL A N 1
ATOM 764 C CA . VAL A 1 96 ? -5.383 -1.555 3.572 1.00 93.81 96 VAL A CA 1
ATOM 765 C C . VAL A 1 96 ? -6.222 -2.725 3.067 1.00 93.81 96 VAL A C 1
ATOM 767 O O . VAL A 1 96 ? -6.394 -3.701 3.791 1.00 93.81 96 VAL A O 1
ATOM 770 N N . VAL A 1 97 ? -6.727 -2.639 1.836 1.00 92.00 97 VAL A N 1
ATOM 771 C CA . VAL A 1 97 ? -7.590 -3.684 1.247 1.00 92.00 97 VAL A CA 1
ATOM 772 C C . VAL A 1 97 ? -6.905 -4.486 0.145 1.00 92.00 97 VAL A C 1
ATOM 774 O O . VAL A 1 97 ? -7.246 -5.642 -0.074 1.00 92.00 97 VAL A O 1
ATOM 777 N N . ALA A 1 98 ? -5.920 -3.898 -0.530 1.00 94.12 98 ALA A N 1
ATOM 778 C CA . ALA A 1 98 ? -5.113 -4.575 -1.536 1.00 94.12 98 ALA A CA 1
ATOM 779 C C . ALA A 1 98 ? -3.746 -3.902 -1.634 1.00 94.12 98 ALA A C 1
ATOM 781 O O . ALA A 1 98 ? -3.634 -2.688 -1.429 1.00 94.12 98 ALA A O 1
ATOM 782 N N . ALA A 1 99 ? -2.708 -4.671 -1.946 1.00 95.69 99 ALA A N 1
ATOM 783 C CA . ALA A 1 99 ? -1.388 -4.116 -2.196 1.00 95.69 99 ALA A CA 1
ATOM 784 C C . ALA A 1 99 ? -0.575 -5.041 -3.096 1.00 95.69 99 ALA A C 1
ATOM 786 O O . ALA A 1 99 ? -0.624 -6.255 -2.943 1.00 95.69 99 ALA A O 1
ATOM 787 N N . GLY A 1 100 ? 0.209 -4.469 -4.004 1.00 95.19 100 GLY A N 1
ATOM 788 C CA . GLY A 1 100 ? 0.984 -5.245 -4.966 1.00 95.19 100 GLY A CA 1
ATOM 789 C C . GLY A 1 100 ? 2.139 -4.456 -5.571 1.00 95.19 100 GLY A C 1
ATOM 790 O O . GLY A 1 100 ? 2.194 -3.232 -5.416 1.00 95.19 100 GLY A O 1
ATOM 791 N N . PRO A 1 101 ? 3.072 -5.131 -6.265 1.00 93.44 101 PRO A N 1
ATOM 792 C CA . PRO A 1 101 ? 4.048 -4.457 -7.110 1.00 93.44 101 PRO A CA 1
ATOM 793 C C . PRO A 1 101 ? 3.339 -3.554 -8.121 1.00 93.44 101 PRO A C 1
ATOM 795 O O . PRO A 1 101 ? 2.354 -3.954 -8.738 1.00 93.44 101 PRO A O 1
ATOM 798 N N . TYR A 1 102 ? 3.851 -2.343 -8.289 1.00 91.12 102 TYR A N 1
ATOM 799 C CA . TYR A 1 102 ? 3.396 -1.401 -9.302 1.00 91.12 102 TYR A CA 1
ATOM 800 C C . TYR A 1 102 ? 4.538 -1.185 -10.288 1.00 91.12 102 TYR A C 1
ATOM 802 O O . TYR A 1 102 ? 5.673 -0.935 -9.878 1.00 91.12 102 TYR A O 1
ATOM 810 N N . HIS A 1 103 ? 4.252 -1.335 -11.577 1.00 85.88 103 HIS A N 1
ATOM 811 C CA 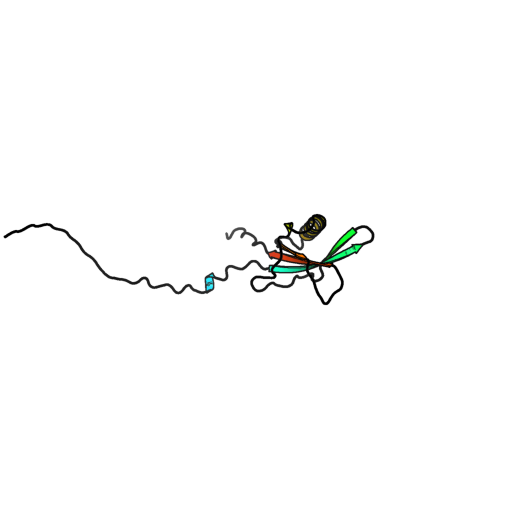. HIS A 1 103 ? 5.229 -1.103 -12.628 1.00 85.88 103 HIS A CA 1
ATOM 812 C C . HIS A 1 103 ? 4.823 0.141 -13.405 1.00 85.88 103 HIS A C 1
ATOM 814 O O . HIS A 1 103 ? 3.856 0.112 -14.164 1.00 85.88 103 HIS A O 1
ATOM 820 N N . ASP A 1 104 ? 5.561 1.224 -13.187 1.00 77.44 104 ASP A N 1
ATOM 821 C CA . ASP A 1 104 ? 5.480 2.402 -14.032 1.00 77.44 104 ASP A CA 1
ATOM 822 C C . ASP A 1 104 ? 6.548 2.286 -15.117 1.00 77.44 104 ASP A C 1
ATOM 824 O O . ASP A 1 104 ? 7.739 2.265 -14.818 1.00 77.44 104 ASP A O 1
ATOM 828 N N . THR A 1 105 ? 6.139 2.181 -16.380 1.00 75.25 105 THR A N 1
ATOM 829 C CA . THR A 1 105 ? 7.088 2.085 -17.499 1.00 75.25 105 THR A CA 1
ATOM 830 C C . THR A 1 105 ? 7.835 3.393 -17.755 1.00 75.25 105 THR A C 1
ATOM 832 O O . THR A 1 105 ? 8.762 3.408 -18.561 1.00 75.25 105 THR A O 1
ATOM 835 N N . SER A 1 106 ? 7.406 4.497 -17.134 1.00 75.88 106 SER A N 1
ATOM 836 C CA . SER A 1 106 ? 8.004 5.820 -17.318 1.00 75.88 106 SER A CA 1
ATOM 837 C C . SER A 1 106 ? 9.062 6.181 -16.273 1.00 75.88 106 SER A C 1
ATOM 839 O O . SER A 1 106 ? 9.829 7.115 -16.505 1.00 75.88 106 SER A O 1
ATOM 841 N N . GLU A 1 107 ? 9.154 5.436 -15.165 1.00 75.81 107 GLU A N 1
ATOM 842 C CA . GLU A 1 107 ? 10.073 5.734 -14.063 1.00 75.81 107 GLU A CA 1
ATOM 843 C C . GLU A 1 107 ? 10.970 4.545 -13.688 1.00 75.81 107 GLU A C 1
ATOM 845 O O . GLU A 1 107 ? 10.541 3.393 -13.615 1.00 75.81 107 GLU A O 1
ATOM 850 N N . GLU A 1 108 ? 12.239 4.831 -13.384 1.00 82.25 108 GLU A N 1
ATOM 851 C CA . GLU A 1 108 ? 13.167 3.834 -12.852 1.00 82.25 108 GLU A CA 1
ATOM 852 C C . GLU A 1 108 ? 12.915 3.588 -11.358 1.00 82.25 108 GLU A C 1
ATOM 854 O O . GLU A 1 108 ? 12.873 4.511 -10.541 1.00 82.25 108 GLU A O 1
ATOM 859 N N . GLY A 1 109 ? 12.805 2.318 -10.967 1.00 85.94 109 GLY A N 1
ATOM 860 C CA . GLY A 1 109 ? 12.731 1.928 -9.562 1.00 85.94 109 GLY A CA 1
ATOM 861 C C . GLY A 1 109 ? 11.784 0.769 -9.298 1.00 85.94 109 GLY A C 1
ATOM 862 O O . GLY A 1 109 ? 11.204 0.170 -10.202 1.00 85.94 109 GLY A O 1
ATOM 863 N N . LYS A 1 110 ? 11.644 0.433 -8.013 1.00 91.69 110 LYS A N 1
ATOM 864 C CA . LYS A 1 110 ? 10.695 -0.578 -7.554 1.00 91.69 110 LYS A CA 1
ATOM 865 C C . LYS A 1 110 ? 9.565 0.100 -6.800 1.00 91.69 110 LYS A C 1
ATOM 867 O O . LYS A 1 110 ? 9.806 0.701 -5.753 1.00 91.69 110 LYS A O 1
ATOM 872 N N . PHE A 1 111 ? 8.349 -0.038 -7.312 1.00 93.69 111 PHE A N 1
ATOM 873 C CA . PHE A 1 111 ? 7.172 0.603 -6.746 1.00 93.69 111 PHE A CA 1
ATOM 874 C C . PHE A 1 111 ? 6.151 -0.417 -6.258 1.00 93.69 111 PHE A C 1
ATOM 876 O O . PHE A 1 111 ? 6.123 -1.573 -6.688 1.00 93.69 111 PHE A O 1
ATOM 883 N N . TYR A 1 112 ? 5.298 0.033 -5.347 1.00 95.00 112 TYR A N 1
ATOM 884 C CA . TYR A 1 112 ? 4.190 -0.739 -4.811 1.00 95.00 112 TYR A CA 1
ATOM 885 C C . TYR A 1 112 ? 2.949 0.134 -4.744 1.00 95.00 112 TYR A C 1
ATOM 887 O O . TYR A 1 112 ? 2.998 1.262 -4.253 1.00 95.00 112 TYR A O 1
ATOM 895 N N . ALA A 1 113 ? 1.840 -0.415 -5.213 1.00 95.50 113 ALA A N 1
ATOM 896 C CA . ALA A 1 113 ? 0.524 0.173 -5.088 1.00 95.50 113 ALA A CA 1
ATOM 897 C C . ALA A 1 113 ? -0.157 -0.366 -3.831 1.00 95.50 113 ALA A C 1
ATOM 899 O O . ALA A 1 113 ? -0.093 -1.562 -3.549 1.00 95.50 113 ALA A O 1
ATOM 900 N N . VAL A 1 114 ? -0.830 0.512 -3.094 1.00 96.19 114 VAL A N 1
ATOM 901 C CA . VAL A 1 114 ? -1.630 0.178 -1.917 1.00 96.19 114 VAL A CA 1
ATOM 902 C C . VAL A 1 114 ? -2.986 0.850 -2.042 1.00 96.19 114 VAL A C 1
ATOM 904 O O . VAL A 1 114 ? -3.076 2.068 -2.200 1.00 96.19 114 VAL A O 1
ATOM 907 N N . VAL A 1 115 ? -4.048 0.059 -1.948 1.00 95.19 115 VAL A N 1
ATOM 908 C CA . VAL A 1 115 ? -5.419 0.558 -1.900 1.00 95.19 115 VAL A CA 1
ATOM 909 C C . VAL A 1 115 ? -5.823 0.697 -0.447 1.00 95.19 115 VAL A C 1
ATOM 911 O O . VAL A 1 115 ? -5.829 -0.277 0.308 1.00 95.19 115 VAL A O 1
ATOM 914 N N . LEU A 1 116 ? -6.181 1.922 -0.081 1.00 94.38 116 LEU A N 1
ATOM 915 C CA . LEU A 1 116 ? -6.797 2.235 1.192 1.00 94.38 116 LEU A CA 1
ATOM 916 C C . LEU A 1 116 ? -8.301 2.398 1.030 1.00 94.38 116 LEU A C 1
ATOM 918 O O . LEU A 1 116 ? -8.763 3.024 0.075 1.00 94.38 116 LEU A O 1
ATOM 922 N N . GLU A 1 117 ? -9.046 1.899 2.003 1.00 93.06 117 GLU A N 1
ATOM 923 C CA . GLU A 1 117 ? -10.480 2.098 2.142 1.00 93.06 117 GLU A CA 1
ATOM 924 C C . GLU A 1 117 ? -10.773 2.805 3.464 1.00 93.06 117 GLU A C 1
ATOM 926 O O . GLU A 1 117 ? -10.289 2.398 4.521 1.00 93.06 117 GLU A O 1
ATOM 931 N N . GLN A 1 118 ? -11.534 3.897 3.411 1.00 92.12 118 GLN A N 1
ATOM 932 C CA . GLN A 1 118 ? -11.959 4.600 4.611 1.00 92.12 118 GLN A CA 1
ATOM 933 C C . GLN A 1 118 ? -12.956 3.724 5.368 1.00 92.12 118 GLN A C 1
ATOM 935 O O . GLN A 1 118 ? -14.042 3.431 4.864 1.00 92.12 118 GLN A O 1
ATOM 940 N N . MET A 1 119 ? -12.599 3.331 6.586 1.00 89.88 119 MET A N 1
ATOM 941 C CA . MET A 1 119 ? -13.520 2.655 7.485 1.00 89.88 119 MET A CA 1
ATOM 942 C C . MET A 1 119 ? -14.658 3.625 7.796 1.00 89.88 119 MET A C 1
ATOM 944 O O . MET A 1 119 ? -14.422 4.793 8.119 1.00 89.88 119 MET A O 1
ATOM 948 N N . LYS A 1 120 ? -15.903 3.159 7.676 1.00 76.81 120 LYS A N 1
ATOM 949 C CA . LYS A 1 120 ? -17.032 3.915 8.213 1.00 76.81 120 LYS A CA 1
ATOM 950 C C . LYS A 1 120 ? -16.785 4.019 9.710 1.00 76.81 120 LYS A C 1
ATOM 952 O O . LYS A 1 120 ? -16.572 3.007 10.369 1.00 76.81 120 LYS A O 1
ATOM 957 N N . GLU A 1 121 ? -16.739 5.239 10.222 1.00 62.78 121 GLU A N 1
ATOM 958 C CA . GLU A 1 121 ? -16.851 5.444 11.656 1.00 62.78 121 GLU A CA 1
ATOM 959 C C . GLU A 1 121 ? -18.245 4.918 11.998 1.00 62.78 121 GLU A C 1
ATOM 961 O O . GLU A 1 121 ? -19.243 5.514 11.583 1.00 62.78 121 GLU A O 1
ATOM 966 N N . ASP A 1 122 ? -18.320 3.722 12.586 1.00 52.50 122 ASP A N 1
ATOM 967 C CA . ASP A 1 122 ? -19.588 3.174 13.051 1.00 52.50 122 ASP A CA 1
ATOM 968 C C . ASP A 1 122 ? -20.227 4.257 13.908 1.00 52.50 122 ASP A C 1
ATOM 970 O O . ASP A 1 122 ? -19.635 4.715 14.887 1.00 52.50 122 ASP A O 1
ATOM 974 N N . GLY A 1 123 ? -21.375 4.750 13.440 1.00 45.19 123 GLY A N 1
ATOM 975 C CA . GLY A 1 123 ? -21.993 5.959 13.948 1.00 45.19 123 GLY A CA 1
ATOM 976 C C . GLY A 1 123 ? -22.087 5.910 15.463 1.00 45.19 123 GLY A C 1
ATOM 977 O O . GLY A 1 123 ? -22.914 5.190 16.021 1.00 45.19 123 GLY A O 1
ATOM 978 N N . VAL A 1 124 ? -21.260 6.714 16.128 1.00 47.12 124 VAL A N 1
ATOM 979 C CA . VAL A 1 124 ? -21.484 7.060 17.521 1.00 47.12 124 VAL A CA 1
ATOM 980 C C . VAL A 1 124 ? -22.783 7.858 17.552 1.00 47.12 124 VAL A C 1
ATOM 982 O O . VAL A 1 124 ? -22.828 9.036 17.212 1.00 47.12 124 VAL A O 1
ATOM 985 N N . LEU A 1 125 ? -23.837 7.141 17.932 1.00 52.81 125 LEU A N 1
ATOM 986 C CA . LEU A 1 125 ? -24.975 7.614 18.704 1.00 52.81 125 LEU A CA 1
ATOM 987 C C . LEU A 1 125 ? -25.690 8.853 18.133 1.00 52.81 125 LEU A C 1
ATOM 989 O O . LEU A 1 125 ? -25.490 9.988 18.566 1.00 52.81 125 LEU A O 1
ATOM 993 N N . MET A 1 126 ? -26.638 8.622 17.222 1.00 43.19 126 MET A N 1
ATOM 994 C CA . MET A 1 126 ? -27.766 9.544 17.088 1.00 43.19 126 MET A CA 1
ATOM 995 C C . MET A 1 126 ? -28.664 9.384 18.323 1.00 43.19 126 MET A C 1
ATOM 997 O O . MET A 1 126 ? -29.494 8.486 18.351 1.00 43.19 126 MET A O 1
ATOM 1001 N N . ARG A 1 127 ? -28.398 10.259 19.303 1.00 43.62 127 ARG A N 1
ATOM 1002 C CA . ARG A 1 127 ? -29.288 10.860 20.318 1.00 43.62 127 ARG A CA 1
ATOM 1003 C C . ARG A 1 127 ? -30.269 9.964 21.072 1.00 43.62 127 ARG A C 1
ATOM 1005 O O . ARG A 1 127 ? -31.274 9.534 20.473 1.00 43.62 127 ARG A O 1
#

Foldseek 3Di:
DDDDDDDDDDDDDDDDDPPDDPPDPVVVPPPFFWKFKWKWFFDDDPPDTATHTPDPVGDTDDDPGDDAAAPVPDPPNVVVRVVVVCPDPVNPQKDFGGKHWDDDPVDDGTMMMTMITGHPPPDDDDD

Radius of gyration: 29.05 Å; chains: 1; bounding box: 104×54×38 Å

Organism: Aspergillus clavatus (strain ATCC 1007 / CBS 513.65 / DSM 816 / NCTC 3887 / NRRL 1 / QM 1276 / 107) (NCBI:txid344612)